Protein AF-A0A3M2VGW9-F1 (afdb_monomer)

InterPro domains:
  IPR001126 UmuC domain [PF00817] (1-50)
  IPR001126 UmuC domain [PS50173] (1-50)
  IPR043502 DNA/RNA polymerase superfamily [SSF56672] (1-50)
  IPR050116 DNA polymerase type-Y [PTHR11076] (1-50)

pLDDT: mean 88.94, std 8.08, range [62.19, 95.81]

Mean predicted aligned error: 4.05 Å

Sequence (50 aa):
EMRDEPELAGKPLAEGGSAERRGVIATCNYEARAYGVRSAMSSRHALKLC

Solvent-accessible surface area (backbone atoms only — not comparable to full-atom values): 2883 Å² total; per-residue (Å²): 100,57,90,78,39,63,87,49,58,93,48,66,42,70,45,56,42,54,46,90,77,69,17,35,22,68,42,61,44,71,56,23,40,73,54,66,43,52,60,74,34,46,27,59,57,41,67,72,53,107

Radius of gyration: 10.5 Å; Cα contacts (8 Å, |Δi|>4): 88; chains: 1; bounding box: 21×17×27 Å

Secondary structure (DSSP, 8-state):
-TTT-GGGTTS--EEES-TTTT-BEEEE-HHHHHTT--TT-BHHHHHHH-

Foldseek 3Di:
DCVVPVVCPPPWDFDWDDLVVQIFTCDTDPNLVVLVHDGRHGPVVSVVSD

Nearest PDB structures (foldseek):
  4r8u-assembly2_B  TM=9.705E-01  e=1.392E-05  Escherichia coli K-12
  5c5j-assembly1_F  TM=9.567E-01  e=1.595E-05  Escherichia coli
  4irc-assembly1_F  TM=9.689E-01  e=4.416E-05  Escherichia coli K-12
  6juq-assembly1_F  TM=9.762E-01  e=5.793E-05  Escherichia coli
  1k1s-asse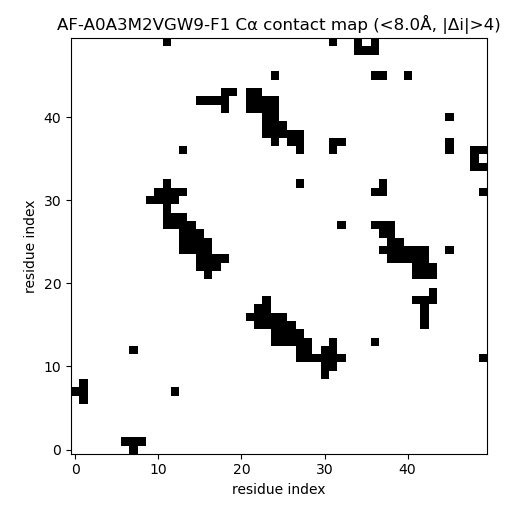mbly1_A  TM=9.062E-01  e=2.972E-03  Saccharolobus solfataricus

Structure (mmCIF, N/CA/C/O backbone):
data_AF-A0A3M2VGW9-F1
#
_entry.id   AF-A0A3M2VGW9-F1
#
loop_
_atom_site.group_PDB
_atom_site.id
_atom_site.type_symbol
_atom_site.label_atom_id
_atom_site.label_alt_id
_atom_site.label_comp_id
_atom_site.label_asym_id
_atom_site.label_entity_id
_atom_site.label_seq_id
_atom_site.pdbx_PDB_ins_code
_atom_site.Cartn_x
_atom_site.Cartn_y
_atom_site.Cartn_z
_atom_site.occupancy
_atom_site.B_iso_or_equiv
_atom_site.auth_seq_id
_atom_site.auth_comp_id
_atom_site.auth_asym_id
_atom_site.auth_atom_id
_atom_site.pdbx_PDB_model_num
ATOM 1 N N . GLU A 1 1 ? -0.766 1.034 11.279 1.00 62.19 1 GLU A N 1
ATOM 2 C CA . GLU A 1 1 ? -1.848 1.439 10.344 1.00 62.19 1 GLU A CA 1
ATOM 3 C C . GLU A 1 1 ? -3.243 1.194 10.909 1.00 62.19 1 GLU A C 1
ATOM 5 O O . GLU A 1 1 ? -3.619 1.961 11.766 1.00 62.19 1 GLU A O 1
ATOM 10 N N . MET A 1 2 ? -4.002 0.131 10.601 1.00 62.22 2 MET A N 1
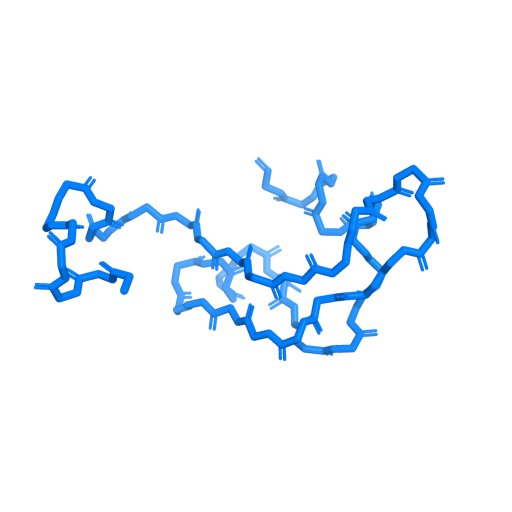ATOM 11 C CA . MET A 1 2 ? -5.386 -0.008 11.130 1.00 62.22 2 MET A CA 1
ATOM 12 C C . MET A 1 2 ? -5.489 -0.175 12.656 1.00 62.22 2 MET A C 1
ATOM 14 O O . MET A 1 2 ? -6.533 0.089 13.244 1.00 62.22 2 MET A O 1
ATOM 18 N N . ARG A 1 3 ? -4.420 -0.648 13.305 1.00 67.94 3 ARG A N 1
ATOM 19 C CA . ARG A 1 3 ? -4.363 -0.797 14.766 1.00 67.94 3 ARG A CA 1
ATOM 20 C C . ARG A 1 3 ? -4.019 0.516 15.483 1.00 67.94 3 ARG A C 1
ATOM 22 O O . ARG A 1 3 ? -4.353 0.654 16.653 1.00 67.94 3 ARG A O 1
ATOM 29 N N . ASP A 1 4 ? -3.373 1.440 14.777 1.00 74.69 4 ASP A N 1
ATOM 30 C CA . ASP A 1 4 ? -2.988 2.767 15.271 1.00 74.69 4 ASP A CA 1
ATOM 31 C C . ASP A 1 4 ? -4.047 3.819 14.907 1.00 74.69 4 ASP A C 1
ATOM 33 O O . ASP A 1 4 ? -4.318 4.724 15.687 1.00 74.69 4 ASP A O 1
ATOM 37 N N . GLU A 1 5 ? -4.703 3.645 13.757 1.00 78.88 5 GLU A N 1
ATOM 38 C CA . GLU A 1 5 ? -5.747 4.511 13.213 1.00 78.88 5 GLU A CA 1
ATOM 39 C C . GLU A 1 5 ? -7.010 3.679 12.937 1.00 78.88 5 GLU A C 1
ATOM 41 O O . GLU A 1 5 ? -7.239 3.206 11.816 1.00 78.88 5 GLU A O 1
ATOM 46 N N . PRO A 1 6 ? -7.857 3.463 13.960 1.00 79.75 6 PRO A N 1
ATOM 47 C CA . PRO A 1 6 ? -9.052 2.629 13.832 1.00 79.75 6 PRO A CA 1
ATOM 48 C C . PRO A 1 6 ? -10.074 3.181 12.824 1.00 79.75 6 PRO A C 1
ATOM 50 O O . PRO A 1 6 ? -10.917 2.438 12.332 1.00 79.75 6 PRO A O 1
ATOM 53 N N . GLU A 1 7 ? -9.985 4.460 12.458 1.00 79.56 7 GLU A N 1
ATOM 54 C CA . GLU A 1 7 ? -10.813 5.102 11.426 1.00 79.56 7 GLU A CA 1
ATOM 55 C C . GLU A 1 7 ? -10.511 4.658 9.983 1.00 79.56 7 GLU A C 1
ATOM 57 O O . GLU A 1 7 ? -11.282 4.957 9.059 1.00 79.56 7 GLU A O 1
ATOM 62 N N . LEU A 1 8 ? -9.387 3.964 9.780 1.00 79.50 8 LEU A N 1
ATOM 63 C CA . LEU A 1 8 ? -9.007 3.353 8.506 1.00 79.50 8 LEU A CA 1
ATOM 64 C C . LEU A 1 8 ? -9.569 1.931 8.366 1.00 79.50 8 LEU A C 1
ATOM 66 O O . LEU A 1 8 ? -9.523 1.357 7.277 1.00 79.50 8 LEU A O 1
ATOM 70 N N . ALA A 1 9 ? -10.125 1.360 9.441 1.00 79.81 9 ALA A N 1
ATOM 71 C CA . ALA A 1 9 ? -10.771 0.057 9.393 1.00 79.81 9 ALA A CA 1
ATOM 72 C C . ALA A 1 9 ? -11.974 0.087 8.433 1.00 79.81 9 ALA A C 1
ATOM 74 O O . ALA A 1 9 ? -12.827 0.972 8.499 1.00 79.81 9 ALA A O 1
ATOM 75 N N . GLY A 1 10 ? -12.031 -0.883 7.518 1.00 84.50 10 GLY A N 1
ATOM 76 C CA . GLY A 1 10 ? -13.087 -0.984 6.508 1.00 84.50 10 GLY A CA 1
ATOM 77 C C . GLY A 1 10 ? -12.924 -0.059 5.295 1.00 84.50 1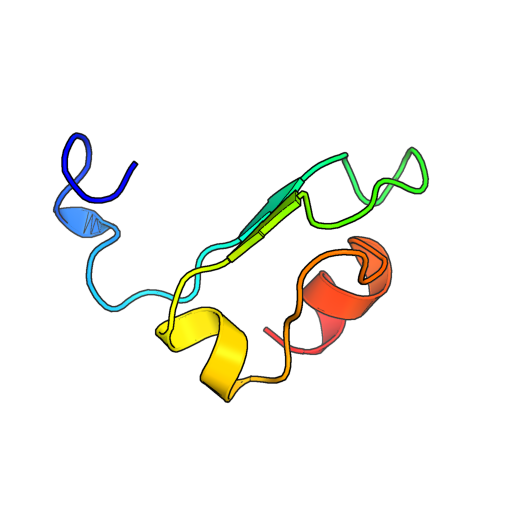0 GLY A C 1
ATOM 78 O O . GLY A 1 10 ? -13.769 -0.093 4.401 1.00 84.50 10 GLY A O 1
ATOM 79 N N . LYS A 1 11 ? -11.850 0.738 5.216 1.00 88.81 11 LYS A N 1
ATOM 80 C CA . LYS A 1 11 ? -11.509 1.517 4.016 1.00 88.81 11 LYS A CA 1
ATOM 81 C C . LYS A 1 11 ? -10.418 0.808 3.211 1.00 88.81 11 LYS A C 1
ATOM 83 O O . LYS A 1 11 ? -9.527 0.211 3.809 1.00 88.81 11 LYS A O 1
ATOM 88 N N . PRO A 1 12 ? -10.441 0.866 1.872 1.00 90.88 12 PRO A N 1
ATOM 89 C CA . PRO A 1 12 ? -9.357 0.336 1.053 1.00 90.88 12 PRO A CA 1
ATOM 90 C C . PRO A 1 12 ? -8.057 1.103 1.323 1.00 90.88 12 PRO A C 1
ATOM 92 O O . PRO A 1 12 ? -8.015 2.326 1.213 1.00 90.88 12 PRO A O 1
ATOM 95 N N . LEU A 1 13 ? -7.002 0.372 1.688 1.00 91.19 13 LEU A N 1
ATOM 96 C CA . LEU A 1 13 ? -5.702 0.933 2.041 1.00 91.19 13 LEU A CA 1
ATOM 97 C C . LEU A 1 13 ? -4.561 0.130 1.412 1.00 91.19 13 LEU A C 1
ATOM 99 O O . LEU A 1 13 ? -4.573 -1.108 1.385 1.00 91.19 13 LEU A O 1
ATOM 103 N N . ALA A 1 14 ? -3.565 0.850 0.904 1.00 92.31 14 ALA A N 1
ATOM 104 C CA . ALA A 1 14 ? -2.371 0.283 0.304 1.00 92.31 14 ALA A CA 1
ATOM 105 C C . ALA A 1 14 ? -1.144 1.134 0.638 1.00 92.31 14 ALA A C 1
ATOM 107 O O . ALA A 1 14 ? -1.144 2.343 0.432 1.00 92.31 14 ALA A O 1
ATOM 108 N N . GLU A 1 15 ? -0.087 0.460 1.072 1.00 92.56 15 GLU A N 1
ATOM 109 C CA . GLU A 1 15 ? 1.210 1.041 1.398 1.00 92.56 15 GLU A CA 1
ATOM 110 C C . GLU A 1 15 ? 2.184 0.770 0.261 1.00 92.56 15 GLU A C 1
ATOM 112 O O . GLU A 1 15 ? 2.312 -0.365 -0.213 1.00 92.56 15 GLU A O 1
ATOM 117 N N . GLY A 1 16 ? 2.913 1.790 -0.180 1.00 92.56 16 GLY A N 1
ATOM 118 C CA . GLY A 1 16 ? 3.856 1.641 -1.278 1.00 92.56 16 GLY A CA 1
ATOM 119 C C . GLY A 1 16 ? 4.543 2.933 -1.684 1.00 92.56 16 GLY A C 1
ATOM 120 O O . GLY A 1 16 ? 4.276 4.016 -1.171 1.00 92.56 16 GLY A O 1
ATOM 121 N N . GLY A 1 17 ? 5.450 2.816 -2.652 1.00 90.62 17 GLY A N 1
ATOM 122 C CA . GLY A 1 17 ? 6.123 3.986 -3.209 1.00 90.62 17 GLY A CA 1
ATOM 123 C C . GLY A 1 17 ? 5.141 4.910 -3.941 1.00 90.62 17 GLY A C 1
ATOM 124 O O . GLY A 1 17 ? 4.171 4.443 -4.536 1.00 90.62 17 GLY A O 1
ATOM 125 N N . SER A 1 18 ? 5.419 6.218 -3.963 1.00 91.19 18 SER A N 1
ATOM 126 C CA . SER A 1 18 ? 4.575 7.200 -4.671 1.00 91.19 18 SER A CA 1
ATOM 127 C C . SER A 1 18 ? 4.409 6.862 -6.159 1.00 91.19 18 SER A C 1
ATOM 129 O O . SER A 1 18 ? 5.376 6.522 -6.849 1.00 91.19 18 SER A O 1
ATOM 131 N N . ALA A 1 19 ? 3.186 7.025 -6.672 1.00 88.62 19 ALA A N 1
ATOM 132 C CA . ALA A 1 19 ? 2.859 6.834 -8.084 1.00 88.62 19 ALA A CA 1
ATOM 133 C C . ALA A 1 19 ? 3.652 7.765 -9.019 1.00 88.62 19 ALA A C 1
ATOM 135 O O . ALA A 1 19 ? 3.993 7.363 -10.132 1.00 88.62 19 ALA A O 1
ATOM 136 N N . GLU A 1 20 ? 4.000 8.970 -8.563 1.00 89.81 20 GLU A N 1
ATOM 137 C CA . GLU A 1 20 ? 4.787 9.942 -9.335 1.00 89.81 20 GLU A CA 1
ATOM 138 C C . GLU A 1 20 ? 6.231 9.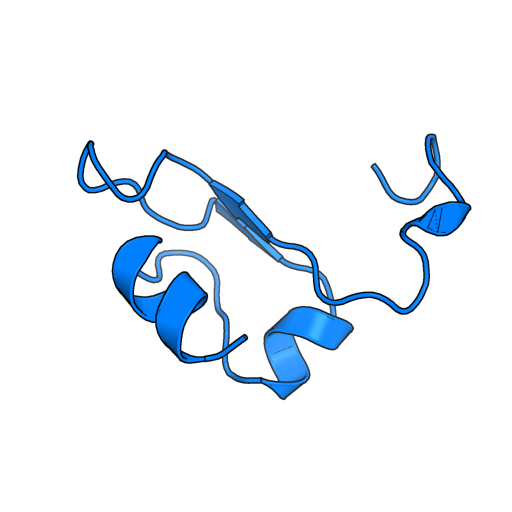477 -9.542 1.00 89.81 20 GLU A C 1
ATOM 140 O O . GLU A 1 20 ? 6.810 9.660 -10.612 1.00 89.81 20 GLU A O 1
ATOM 145 N N . ARG A 1 21 ? 6.797 8.783 -8.548 1.00 91.69 21 ARG A N 1
ATOM 146 C CA . ARG A 1 21 ? 8.150 8.206 -8.608 1.00 91.69 21 ARG A CA 1
ATOM 147 C C . ARG A 1 21 ? 8.169 6.786 -9.182 1.00 91.69 21 ARG A C 1
ATOM 149 O O . ARG A 1 21 ? 9.149 6.072 -9.001 1.00 91.69 21 ARG A O 1
ATOM 156 N N . ARG A 1 22 ? 7.098 6.375 -9.878 1.00 89.81 22 ARG A N 1
ATOM 157 C CA . ARG A 1 22 ? 6.899 5.007 -10.403 1.00 89.81 22 ARG A CA 1
ATOM 158 C C . ARG A 1 22 ? 7.031 3.933 -9.319 1.00 89.81 22 ARG A C 1
ATOM 160 O O . ARG A 1 22 ? 7.553 2.850 -9.569 1.00 89.81 22 ARG A O 1
ATOM 167 N N . GLY A 1 23 ? 6.563 4.248 -8.116 1.00 93.12 23 GLY A N 1
ATOM 168 C CA . GLY A 1 23 ? 6.530 3.310 -7.010 1.00 93.12 23 GLY A CA 1
ATOM 169 C C . GLY A 1 23 ? 5.598 2.129 -7.265 1.00 93.12 23 GLY A C 1
ATOM 170 O O . GLY A 1 23 ? 4.752 2.133 -8.170 1.00 93.12 23 GLY A O 1
ATOM 171 N N . VAL A 1 24 ? 5.779 1.114 -6.432 1.00 95.31 24 VAL A N 1
ATOM 172 C CA . VAL A 1 24 ? 4.956 -0.092 -6.395 1.00 95.31 24 VAL A CA 1
ATOM 173 C C . VAL A 1 24 ? 4.338 -0.251 -5.012 1.00 95.31 24 VAL A C 1
ATOM 175 O O . VAL A 1 24 ? 4.890 0.230 -4.018 1.00 95.31 24 VAL A O 1
ATOM 178 N N . ILE A 1 25 ? 3.207 -0.947 -4.961 1.00 95.81 25 ILE A N 1
ATOM 179 C CA . ILE A 1 25 ? 2.527 -1.320 -3.725 1.00 95.81 25 ILE A CA 1
ATOM 180 C C . ILE A 1 25 ? 3.358 -2.382 -3.002 1.00 95.81 25 ILE A C 1
ATOM 182 O O . ILE A 1 25 ? 3.608 -3.462 -3.540 1.00 95.81 25 ILE A O 1
ATOM 186 N N . ALA A 1 26 ? 3.776 -2.083 -1.776 1.00 94.62 26 ALA A N 1
ATOM 187 C CA . ALA A 1 26 ? 4.444 -3.025 -0.890 1.00 94.62 26 ALA A CA 1
ATOM 188 C C . ALA A 1 26 ? 3.417 -3.984 -0.269 1.00 94.62 26 ALA A C 1
ATOM 190 O O . ALA A 1 26 ? 3.545 -5.207 -0.370 1.00 94.62 26 ALA A O 1
ATOM 191 N N . THR A 1 27 ? 2.344 -3.438 0.305 1.00 93.75 27 THR A N 1
ATOM 192 C CA . THR A 1 27 ? 1.258 -4.218 0.907 1.00 93.75 27 THR A CA 1
ATOM 193 C C . THR A 1 27 ? -0.083 -3.500 0.780 1.00 93.75 27 THR A C 1
ATOM 195 O O . THR A 1 27 ? -0.142 -2.307 0.508 1.00 93.75 27 THR A O 1
ATOM 198 N N . CYS A 1 28 ? -1.177 -4.239 0.929 1.00 93.62 28 CYS A N 1
ATOM 199 C CA . CYS A 1 28 ? -2.537 -3.708 0.892 1.00 93.62 28 CYS 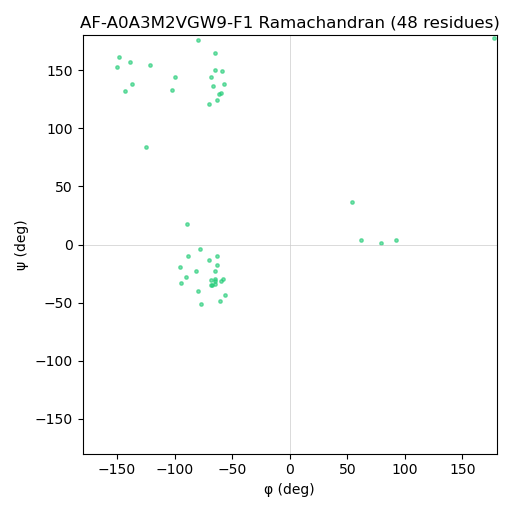A CA 1
ATOM 200 C C . CYS A 1 28 ? -3.463 -4.547 1.775 1.00 93.62 28 CYS A C 1
ATOM 202 O O . CYS A 1 28 ? -3.213 -5.742 1.986 1.00 93.62 28 CYS A O 1
ATOM 204 N N . ASN A 1 29 ? -4.527 -3.924 2.284 1.00 93.06 29 ASN A N 1
ATOM 205 C CA . ASN A 1 29 ? -5.534 -4.601 3.094 1.00 93.06 29 ASN A CA 1
ATOM 206 C C . ASN A 1 29 ? -6.540 -5.394 2.243 1.00 93.06 29 ASN A C 1
ATOM 208 O O . ASN A 1 29 ? -6.481 -5.420 1.011 1.00 93.06 29 ASN A O 1
ATOM 212 N N . TYR A 1 30 ? -7.443 -6.108 2.913 1.00 92.12 30 TYR A N 1
ATOM 213 C CA . TYR A 1 30 ? -8.422 -6.958 2.239 1.00 92.12 30 TYR A CA 1
ATOM 214 C C . TYR A 1 30 ? -9.433 -6.143 1.432 1.00 92.12 30 TYR A C 1
ATOM 216 O O . TYR A 1 30 ? -9.807 -6.552 0.334 1.00 92.12 30 TYR A O 1
ATOM 224 N N . GLU A 1 31 ? -9.801 -4.969 1.930 1.00 93.31 31 GLU A N 1
ATOM 2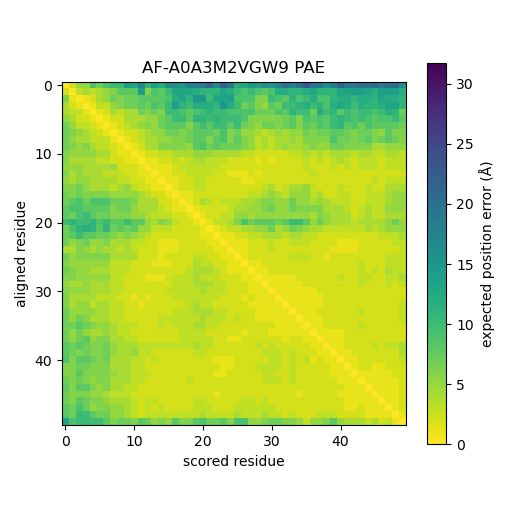25 C CA . GLU A 1 31 ? -10.689 -4.021 1.275 1.00 93.31 31 GLU A CA 1
ATOM 226 C C . GLU A 1 31 ? -10.095 -3.571 -0.065 1.00 93.31 31 GLU A C 1
ATOM 228 O O . GLU A 1 31 ? -10.753 -3.691 -1.093 1.00 93.31 31 GLU A O 1
ATOM 233 N N . ALA A 1 32 ? -8.820 -3.172 -0.104 1.00 93.56 32 ALA A N 1
ATOM 234 C CA . ALA A 1 32 ? -8.126 -2.821 -1.346 1.00 93.56 32 ALA A CA 1
ATOM 235 C C . ALA A 1 32 ? -7.971 -4.020 -2.301 1.00 93.56 32 ALA A C 1
ATOM 237 O O . ALA A 1 32 ? -8.067 -3.869 -3.522 1.00 93.56 32 ALA A O 1
ATOM 238 N N . ARG A 1 33 ? -7.785 -5.237 -1.770 1.00 92.81 33 ARG A N 1
ATOM 239 C CA . ARG A 1 33 ? -7.732 -6.460 -2.593 1.00 92.81 33 ARG A CA 1
ATOM 240 C C . ARG A 1 33 ? -9.053 -6.762 -3.293 1.00 92.81 33 ARG A C 1
ATOM 242 O O . ARG A 1 33 ? -9.010 -7.341 -4.377 1.00 92.81 33 ARG A O 1
ATOM 249 N N . ALA A 1 34 ? -10.191 -6.374 -2.717 1.00 93.62 34 ALA A N 1
ATOM 250 C CA . ALA A 1 34 ? -11.496 -6.530 -3.357 1.00 93.62 34 ALA A CA 1
ATOM 251 C C . ALA A 1 34 ? -11.619 -5.682 -4.638 1.00 93.62 34 ALA A C 1
ATOM 253 O O . ALA A 1 34 ? -12.230 -6.130 -5.603 1.00 93.62 34 ALA A O 1
ATOM 254 N N . TYR A 1 35 ? -10.953 -4.522 -4.690 1.00 93.25 35 TYR A N 1
ATOM 255 C CA . TYR A 1 35 ? -10.838 -3.683 -5.894 1.00 93.25 35 TYR A CA 1
ATOM 256 C C . TYR A 1 35 ? -9.797 -4.196 -6.905 1.00 93.25 35 TYR A C 1
ATOM 258 O O . TYR A 1 35 ? -9.632 -3.633 -7.983 1.00 93.25 35 TYR A O 1
ATOM 266 N N . GLY A 1 36 ? -9.074 -5.269 -6.576 1.00 92.75 36 GLY A N 1
ATOM 267 C CA . GLY A 1 36 ? -8.034 -5.841 -7.429 1.00 92.75 36 GLY A CA 1
ATOM 268 C C . GLY A 1 36 ? -6.627 -5.305 -7.163 1.00 92.75 36 GLY A C 1
ATOM 269 O O . GLY A 1 36 ? -5.698 -5.722 -7.853 1.00 92.75 36 GLY A O 1
ATOM 270 N N . VAL A 1 37 ? -6.424 -4.446 -6.154 1.00 95.38 37 VAL A N 1
ATOM 271 C CA . VAL A 1 37 ? -5.082 -3.991 -5.754 1.00 95.38 37 VAL A CA 1
ATOM 272 C C . VAL A 1 37 ? -4.283 -5.165 -5.178 1.00 95.38 37 VAL A C 1
ATOM 274 O O . VAL A 1 37 ? -4.793 -5.979 -4.405 1.00 95.38 37 VAL A O 1
ATOM 277 N N . ARG A 1 38 ? -3.011 -5.283 -5.568 1.00 94.44 38 ARG A N 1
ATOM 278 C CA . ARG A 1 38 ? -2.112 -6.372 -5.155 1.00 94.44 38 ARG A CA 1
ATOM 279 C C . ARG A 1 38 ? -0.714 -5.842 -4.842 1.00 94.44 38 ARG A C 1
ATOM 281 O O . ARG A 1 38 ? -0.309 -4.808 -5.365 1.00 94.44 38 ARG A O 1
ATOM 288 N N . SER A 1 39 ? 0.048 -6.584 -4.039 1.00 92.31 39 SER A N 1
ATOM 289 C CA . SER A 1 39 ? 1.482 -6.323 -3.852 1.00 92.31 39 SER A CA 1
ATOM 290 C C . SER A 1 39 ? 2.238 -6.410 -5.182 1.00 92.31 39 SER A C 1
ATOM 292 O O . SER A 1 39 ? 1.845 -7.158 -6.076 1.00 92.31 39 SER A O 1
ATOM 294 N N . ALA A 1 40 ? 3.312 -5.630 -5.305 1.00 92.94 40 ALA A N 1
ATOM 295 C CA . ALA A 1 40 ? 4.102 -5.425 -6.523 1.00 92.94 40 ALA A CA 1
ATOM 296 C C . ALA A 1 40 ? 3.343 -4.789 -7.709 1.00 92.94 40 ALA A C 1
ATOM 298 O O . ALA A 1 40 ? 3.924 -4.588 -8.776 1.00 92.94 40 ALA A O 1
ATOM 299 N N . MET A 1 41 ? 2.074 -4.407 -7.537 1.00 94.75 41 MET A N 1
ATOM 300 C CA . MET A 1 41 ? 1.346 -3.603 -8.517 1.00 94.75 41 MET A CA 1
ATOM 301 C C . MET A 1 41 ? 1.930 -2.188 -8.580 1.00 94.75 41 MET A C 1
ATOM 303 O O . MET A 1 41 ? 2.313 -1.625 -7.557 1.00 94.75 41 MET A O 1
ATOM 307 N N . SER A 1 42 ? 1.962 -1.572 -9.765 1.00 95.56 42 SER A N 1
ATOM 308 C CA . SER A 1 42 ? 2.318 -0.153 -9.879 1.00 95.56 42 SER A CA 1
ATOM 309 C C . SER A 1 42 ? 1.342 0.707 -9.080 1.00 95.56 42 SER A C 1
ATOM 311 O O . SER A 1 42 ? 0.131 0.612 -9.288 1.00 95.56 42 SER A O 1
ATOM 313 N N . SER A 1 43 ? 1.854 1.614 -8.245 1.00 94.12 43 SER A N 1
ATOM 314 C CA . SER A 1 43 ? 1.016 2.522 -7.454 1.00 94.12 43 SER A CA 1
ATOM 315 C C . SER A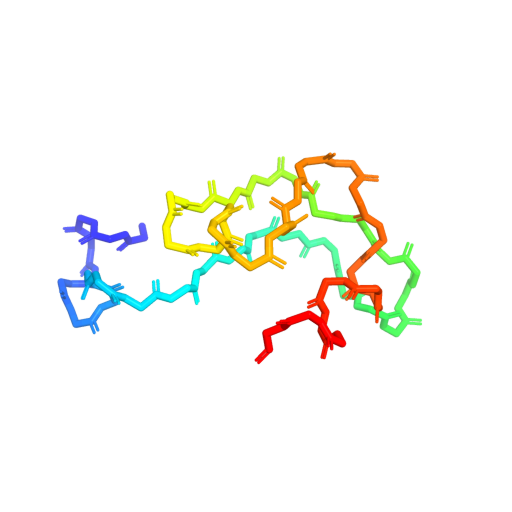 1 43 ? 0.105 3.379 -8.339 1.00 94.12 43 SER A C 1
ATOM 317 O O . SER A 1 43 ? -1.022 3.682 -7.969 1.00 94.12 43 SER A O 1
ATOM 319 N N . ARG A 1 44 ? 0.536 3.696 -9.570 1.00 94.75 44 ARG A N 1
ATOM 320 C CA . ARG A 1 44 ? -0.293 4.416 -10.549 1.00 94.75 44 ARG A CA 1
ATOM 321 C C . ARG A 1 44 ? -1.476 3.593 -11.059 1.00 94.75 44 ARG A C 1
ATOM 323 O O . ARG A 1 44 ? -2.483 4.165 -11.456 1.00 94.75 44 ARG A O 1
ATOM 330 N N . HIS A 1 45 ? -1.333 2.272 -11.118 1.00 93.81 45 HIS A N 1
ATOM 331 C CA . HIS A 1 45 ? -2.425 1.382 -11.496 1.00 93.81 45 HIS A CA 1
ATOM 332 C C . HIS A 1 45 ? -3.372 1.152 -10.317 1.00 93.81 45 HIS A C 1
ATOM 334 O O . HIS A 1 45 ? -4.579 1.214 -10.510 1.00 93.81 45 HIS A O 1
ATOM 340 N N . ALA A 1 46 ? -2.834 0.996 -9.103 1.00 93.50 46 ALA A N 1
ATOM 341 C CA . ALA A 1 46 ? -3.634 0.879 -7.886 1.00 93.50 46 ALA A CA 1
ATOM 342 C C . ALA A 1 46 ? -4.581 2.082 -7.693 1.00 93.50 46 ALA A C 1
ATOM 344 O O . ALA A 1 46 ? -5.766 1.872 -7.469 1.00 93.50 46 ALA A O 1
ATOM 345 N N . LEU A 1 47 ? -4.095 3.313 -7.920 1.00 91.06 47 LEU A N 1
ATOM 346 C CA . LEU A 1 47 ? -4.894 4.556 -7.891 1.00 91.06 47 LEU A CA 1
ATOM 347 C C . LEU A 1 47 ? -6.002 4.655 -8.959 1.00 91.06 47 LEU A C 1
ATOM 349 O O . LEU A 1 47 ? -6.760 5.617 -8.970 1.00 91.06 47 LEU A O 1
ATOM 353 N N . LYS A 1 48 ? -6.041 3.746 -9.939 1.00 93.06 48 LYS A N 1
ATOM 354 C CA . LYS A 1 48 ? -7.136 3.688 -10.923 1.00 93.06 48 LYS A CA 1
ATOM 355 C C . LYS A 1 48 ? -8.218 2.686 -10.536 1.00 93.06 48 LYS A C 1
ATOM 357 O O . LYS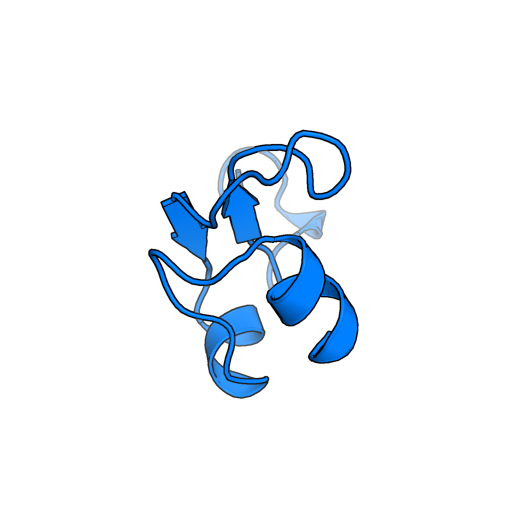 A 1 48 ? -9.296 2.732 -11.118 1.00 93.06 48 LYS A O 1
ATOM 362 N N . LEU A 1 49 ? -7.896 1.739 -9.657 1.00 88.94 49 LEU A N 1
ATOM 363 C CA . LEU A 1 49 ? -8.795 0.662 -9.245 1.00 88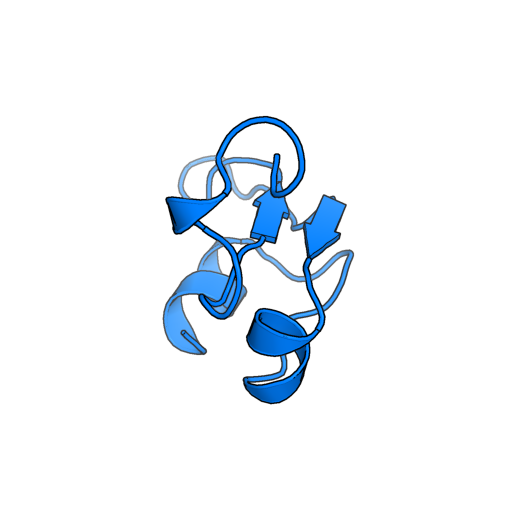.94 49 LEU A CA 1
ATOM 364 C C . LEU A 1 49 ? -9.642 1.056 -8.031 1.00 88.94 49 LEU A C 1
ATOM 366 O O . LEU A 1 49 ? -10.746 0.540 -7.873 1.00 88.94 49 LEU A O 1
ATOM 370 N N . CYS A 1 50 ? -9.118 1.955 -7.201 1.00 82.62 50 CYS A N 1
ATOM 371 C CA . CYS A 1 50 ? -9.728 2.496 -5.996 1.00 82.62 50 CYS A CA 1
ATOM 372 C C . CYS A 1 50 ? -9.532 4.013 -5.976 1.00 82.62 50 CYS A C 1
ATOM 374 O O . CYS A 1 50 ? -10.416 4.696 -5.416 1.00 82.62 50 CYS A O 1
#

Organism: Pseudomonas syringae pv. maculicola (NCBI:txid59511)